Protein AF-A0A4Q9HVA4-F1 (afdb_monomer)

pLDDT: mean 89.6, std 9.14, range [46.16, 97.44]

Secondary structure (DSSP, 8-state):
---PPBEEEEE--STTS-EEEEETTS-EEEEEES-HHHHHHHHHHHHTT---EEEEEEEETTEEEEEEEESGGG-EEEEEEEEEEEEE-

Radius of gyration: 11.97 Å; Cα contacts (8 Å, |Δi|>4): 201; chains: 1; bounding box: 26×25×29 Å

Solvent-accessible surface area (backbone atoms only — not comparable to full-atom values): 4950 Å² total; per-residue (Å²): 129,92,78,50,66,33,48,70,47,60,48,82,47,64,85,80,37,63,23,42,38,31,30,70,87,62,35,35,42,35,32,25,46,77,48,61,67,53,57,50,49,55,39,46,40,45,75,71,70,46,56,40,20,60,79,50,71,50,79,56,98,75,30,34,42,36,37,36,30,23,65,81,94,51,75,43,69,48,72,41,48,22,65,44,80,48,78,44,117

Mean predicted aligned error: 4.15 Å

Nearest PDB structures (foldseek):
  4qda-assembly4_E  TM=2.134E-01  e=1.115E+00  Pseudomonas aeruginosa PAO1
  8oii-assembly1_B  TM=3.029E-01  e=3.074E+00  Mycetohabitans rhizoxinica
  3nwz-assembly2_C  TM=1.890E-01  e=8.475E+00  Halalkalibacterium halodurans

Sequence (89 aa):
SRQGTPLADVRPGPLGTLDVYVFTDGTTLCLTPGHRETAESVAAALRAGHHPVLLGGSGISGAYALTFAWGEGRQESVYILADRVIASL

Structure (mmCIF, N/CA/C/O backbone):
data_AF-A0A4Q9HVA4-F1
#
_entry.id   AF-A0A4Q9HVA4-F1
#
loop_
_atom_site.group_PDB
_atom_site.id
_atom_site.type_symbol
_atom_site.label_atom_id
_atom_site.label_alt_id
_atom_site.label_comp_id
_atom_site.label_asym_id
_atom_site.label_entity_id
_atom_site.label_seq_id
_atom_site.pdbx_PDB_ins_code
_atom_site.Cartn_x
_atom_site.Cartn_y
_atom_site.Cartn_z
_atom_site.occupancy
_atom_site.B_iso_or_equiv
_atom_site.auth_seq_id
_atom_site.auth_comp_id
_atom_site.auth_asym_id
_atom_site.auth_atom_id
_atom_site.pdbx_PDB_model_num
ATOM 1 N N . SER A 1 1 ? -11.604 13.807 12.161 1.00 46.16 1 SER A N 1
ATOM 2 C CA . SER A 1 1 ? -10.322 13.085 12.045 1.00 46.16 1 SER A CA 1
ATOM 3 C C . SER A 1 1 ? -10.226 12.552 10.627 1.00 46.16 1 SER A C 1
ATOM 5 O O . SER A 1 1 ? -11.236 12.085 10.118 1.00 46.16 1 SER A O 1
ATOM 7 N N . ARG A 1 2 ? -9.093 12.682 9.924 1.00 51.81 2 ARG A N 1
ATOM 8 C CA . ARG A 1 2 ? -8.984 12.109 8.568 1.00 51.81 2 ARG A CA 1
ATOM 9 C C . ARG A 1 2 ? -8.848 10.586 8.681 1.00 51.81 2 ARG A C 1
ATOM 11 O O . ARG A 1 2 ? -7.744 10.050 8.723 1.00 51.81 2 ARG A O 1
ATOM 18 N N . GLN A 1 3 ? -9.984 9.904 8.804 1.00 72.12 3 GLN A N 1
ATOM 19 C CA . GLN A 1 3 ? -10.082 8.459 8.641 1.00 72.12 3 GLN A CA 1
ATOM 20 C C . GLN A 1 3 ? -9.803 8.154 7.163 1.00 72.12 3 GLN A C 1
ATOM 22 O O . GLN A 1 3 ? -10.677 8.310 6.323 1.00 72.12 3 GLN A O 1
ATOM 27 N N . GLY A 1 4 ? -8.549 7.850 6.820 1.00 86.44 4 GLY A N 1
ATOM 28 C CA . GLY A 1 4 ? -8.225 7.276 5.508 1.00 86.44 4 GLY A CA 1
ATOM 29 C C . GLY A 1 4 ? -8.929 5.929 5.315 1.00 86.44 4 GLY A C 1
ATOM 30 O O . GLY A 1 4 ? -9.171 5.237 6.306 1.00 86.44 4 GLY A O 1
ATOM 31 N N . THR A 1 5 ? -9.248 5.570 4.070 1.00 94.62 5 THR A N 1
ATOM 32 C CA . THR A 1 5 ? -9.845 4.270 3.744 1.00 94.62 5 THR A CA 1
ATOM 33 C C . THR A 1 5 ? -8.861 3.140 4.087 1.00 94.62 5 THR A C 1
ATOM 35 O O . THR A 1 5 ? -7.694 3.220 3.687 1.00 94.62 5 THR A O 1
ATOM 38 N N . PRO A 1 6 ? -9.283 2.107 4.839 1.00 96.38 6 PRO A N 1
ATOM 39 C CA . PRO A 1 6 ? -8.464 0.925 5.090 1.00 96.38 6 PRO A CA 1
ATOM 40 C C . PRO A 1 6 ? -8.161 0.121 3.829 1.00 96.38 6 PRO A C 1
ATOM 42 O O . PRO A 1 6 ? -8.953 0.084 2.887 1.00 96.38 6 PRO A O 1
ATOM 45 N N . LEU A 1 7 ? -7.035 -0.582 3.844 1.00 97.06 7 LEU A N 1
ATOM 46 C CA . LEU A 1 7 ? -6.768 -1.657 2.902 1.00 97.06 7 LEU A CA 1
ATOM 47 C C . LEU A 1 7 ? -7.633 -2.876 3.236 1.00 97.06 7 LEU A C 1
ATOM 49 O O . LEU A 1 7 ? -7.784 -3.254 4.397 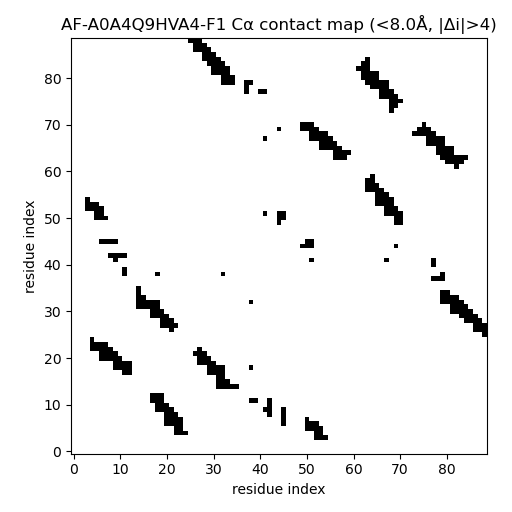1.00 97.06 7 LEU A O 1
ATOM 53 N N . ALA A 1 8 ? -8.176 -3.483 2.190 1.00 97.44 8 ALA A N 1
ATOM 54 C CA . ALA A 1 8 ? -8.831 -4.781 2.214 1.00 97.44 8 ALA A CA 1
ATOM 55 C C . ALA A 1 8 ? -7.864 -5.904 1.810 1.00 97.44 8 ALA A C 1
ATOM 57 O O . ALA A 1 8 ? -7.959 -7.006 2.341 1.00 97.44 8 ALA A O 1
ATOM 58 N N . ASP A 1 9 ? -6.944 -5.630 0.879 1.00 96.94 9 ASP A N 1
ATOM 59 C CA . ASP A 1 9 ? -5.995 -6.621 0.365 1.00 96.94 9 ASP A CA 1
ATOM 60 C C . ASP A 1 9 ? -4.713 -5.960 -0.165 1.00 96.94 9 ASP A C 1
ATOM 62 O O . ASP A 1 9 ? -4.731 -4.822 -0.644 1.00 96.94 9 ASP A O 1
ATOM 66 N N . VAL A 1 10 ? -3.599 -6.692 -0.106 1.00 95.94 10 VAL A N 1
ATOM 67 C CA . VAL A 1 10 ? -2.328 -6.335 -0.750 1.00 95.94 10 VAL A CA 1
ATOM 68 C C . VAL A 1 10 ? -1.752 -7.573 -1.409 1.00 95.94 10 VAL A C 1
ATOM 70 O O . VAL A 1 10 ? -1.523 -8.595 -0.762 1.00 95.94 10 VAL A O 1
ATOM 73 N N . ARG A 1 11 ? -1.452 -7.441 -2.700 1.00 94.88 11 ARG A N 1
ATOM 74 C CA . ARG A 1 11 ? -0.894 -8.493 -3.547 1.00 94.88 11 ARG A CA 1
ATOM 75 C C . ARG A 1 11 ? 0.472 -8.041 -4.061 1.00 94.88 11 ARG A C 1
ATOM 77 O O . ARG A 1 11 ? 0.517 -7.352 -5.082 1.00 94.88 11 ARG A O 1
ATOM 84 N N . PRO A 1 12 ? 1.565 -8.382 -3.353 1.00 92.25 12 PRO A N 1
ATOM 85 C CA . PRO A 1 12 ? 2.911 -8.070 -3.808 1.00 92.25 12 PRO A CA 1
ATOM 86 C C . PRO A 1 12 ? 3.251 -8.854 -5.077 1.00 92.25 12 PRO A C 1
ATOM 88 O O . PRO A 1 12 ? 2.998 -10.061 -5.157 1.00 92.25 12 PRO A O 1
ATOM 91 N N . GLY A 1 13 ? 3.837 -8.176 -6.055 1.00 89.44 13 GLY A N 1
ATOM 92 C CA . GLY A 1 13 ? 4.463 -8.788 -7.215 1.00 89.44 13 GLY A CA 1
ATOM 93 C C . GLY A 1 13 ? 5.951 -9.073 -6.972 1.00 89.44 13 GLY A C 1
ATOM 94 O O . GLY A 1 13 ? 6.525 -8.697 -5.945 1.00 89.44 13 GLY A O 1
ATOM 95 N N . PRO A 1 14 ? 6.633 -9.742 -7.919 1.00 85.12 14 PRO A N 1
ATOM 96 C CA . PRO A 1 14 ? 8.093 -9.770 -7.944 1.00 85.12 14 PRO A CA 1
ATOM 97 C C . PRO A 1 14 ? 8.700 -8.354 -7.926 1.00 85.12 14 PRO A C 1
ATOM 99 O O . PRO A 1 14 ? 8.104 -7.406 -8.440 1.00 85.12 14 PRO A O 1
ATOM 102 N N . LEU A 1 15 ? 9.914 -8.201 -7.386 1.00 79.25 15 LEU A N 1
ATOM 103 C CA . LEU A 1 15 ? 10.604 -6.904 -7.360 1.00 79.25 15 LEU A CA 1
ATOM 104 C C . LEU A 1 15 ? 10.721 -6.309 -8.777 1.00 79.25 15 LEU A C 1
ATOM 106 O O . LEU A 1 15 ? 11.086 -7.012 -9.718 1.00 79.25 15 LEU A O 1
ATOM 110 N N . GLY A 1 16 ? 10.417 -5.016 -8.916 1.00 79.56 16 GLY A N 1
ATOM 111 C CA . GLY A 1 16 ? 10.401 -4.319 -10.209 1.00 79.56 16 GLY A CA 1
ATOM 112 C C . GLY A 1 16 ? 9.129 -4.541 -11.036 1.00 79.56 16 GLY A C 1
ATOM 113 O O . GLY A 1 16 ? 9.029 -4.027 -12.149 1.00 79.56 16 GLY A O 1
ATOM 114 N N . THR A 1 17 ? 8.151 -5.282 -10.509 1.00 88.62 17 THR A N 1
ATOM 115 C CA . THR A 1 17 ? 6.823 -5.444 -11.117 1.00 88.62 17 THR A CA 1
ATOM 116 C C . THR A 1 17 ? 5.764 -4.649 -10.348 1.00 88.62 17 THR A C 1
ATOM 118 O O . THR A 1 17 ? 6.096 -3.755 -9.571 1.00 88.62 17 THR A O 1
ATOM 121 N N . LEU A 1 18 ? 4.487 -4.889 -10.640 1.00 92.25 18 LEU A N 1
ATOM 122 C CA . LEU A 1 18 ? 3.371 -4.149 -10.067 1.00 92.25 18 LEU A CA 1
ATOM 123 C C . LEU A 1 18 ? 2.795 -4.902 -8.866 1.00 92.25 18 LEU A C 1
ATOM 125 O O . LEU A 1 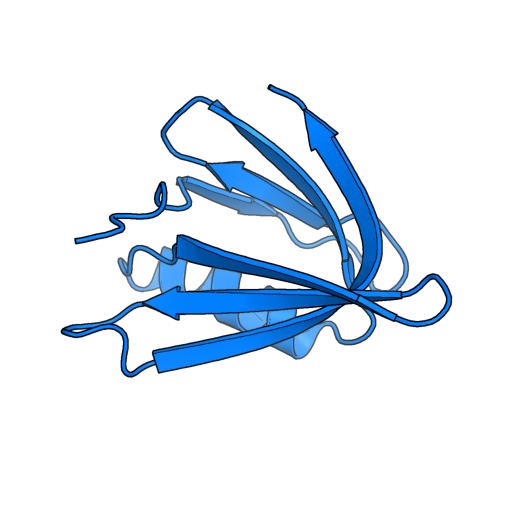18 ? 2.307 -6.022 -9.013 1.00 92.25 18 LEU A O 1
ATOM 129 N N . ASP A 1 19 ? 2.783 -4.245 -7.718 1.00 95.00 19 ASP A N 1
ATOM 130 C CA . ASP A 1 19 ? 1.972 -4.622 -6.571 1.00 95.00 19 ASP A CA 1
ATOM 131 C C . ASP A 1 19 ? 0.569 -4.035 -6.715 1.00 95.00 19 ASP A C 1
ATOM 133 O O . ASP A 1 19 ? 0.389 -2.971 -7.315 1.00 95.00 19 ASP A O 1
ATOM 137 N N . VAL A 1 20 ? -0.423 -4.693 -6.113 1.00 95.75 20 VAL A N 1
ATOM 138 C CA . VAL A 1 20 ? -1.814 -4.225 -6.116 1.00 95.75 20 VAL A CA 1
ATOM 139 C C . VAL A 1 20 ? -2.348 -4.099 -4.694 1.00 95.75 20 VAL A C 1
ATOM 141 O O . VAL A 1 20 ? -2.398 -5.080 -3.956 1.00 95.75 20 VAL A O 1
ATOM 144 N N . TYR A 1 21 ? -2.799 -2.900 -4.343 1.00 96.56 21 TYR A N 1
ATOM 145 C CA . TYR A 1 21 ? -3.351 -2.525 -3.045 1.00 96.56 21 TYR A CA 1
ATOM 146 C C . TYR A 1 21 ? -4.829 -2.209 -3.236 1.00 96.56 21 TYR A C 1
ATOM 148 O O . TYR A 1 21 ? -5.179 -1.280 -3.961 1.00 96.56 21 TYR A O 1
ATOM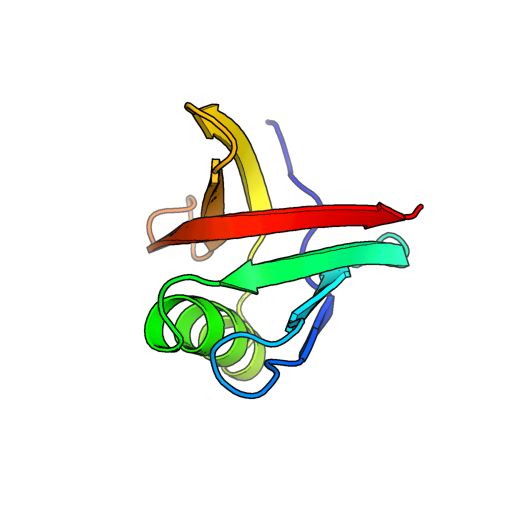 156 N N . VAL A 1 22 ? -5.697 -2.991 -2.606 1.00 97.06 22 VAL A N 1
ATOM 157 C CA . VAL A 1 22 ? -7.150 -2.835 -2.707 1.00 97.06 22 VAL A CA 1
ATOM 158 C C . VAL A 1 22 ? -7.653 -2.213 -1.417 1.00 97.06 22 VAL A C 1
ATOM 160 O O . VAL A 1 22 ? -7.373 -2.719 -0.331 1.00 97.06 22 VAL A O 1
ATOM 163 N N . PHE A 1 23 ? -8.396 -1.122 -1.532 1.00 96.75 23 PHE A N 1
ATOM 164 C CA . PHE A 1 23 ? -9.027 -0.437 -0.414 1.00 96.75 23 PHE A CA 1
ATOM 165 C C . PHE A 1 23 ? -10.440 -0.969 -0.173 1.00 96.75 23 PHE A C 1
ATOM 167 O O . PHE A 1 23 ? -11.089 -1.504 -1.071 1.00 96.75 23 PHE A O 1
ATOM 174 N N . THR A 1 24 ? -10.949 -0.806 1.048 1.00 97.00 24 THR A N 1
ATOM 175 C CA . THR A 1 24 ? -12.289 -1.284 1.426 1.00 97.00 24 THR A CA 1
ATOM 176 C C . THR A 1 24 ? -13.430 -0.563 0.705 1.00 97.00 24 THR A C 1
ATOM 178 O O . THR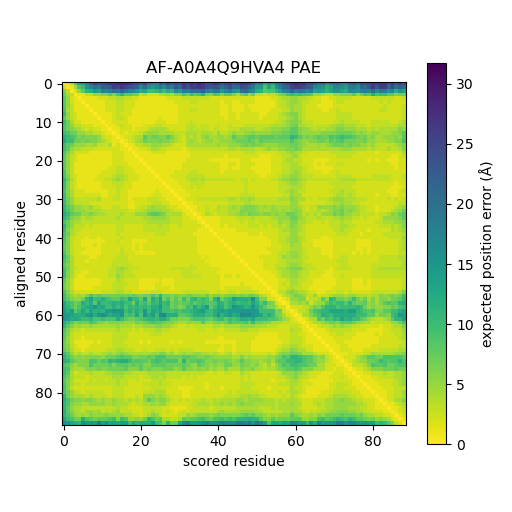 A 1 24 ? -14.552 -1.054 0.728 1.00 97.00 24 THR A O 1
ATOM 181 N N . ASP A 1 25 ? -13.171 0.591 0.083 1.00 95.12 25 ASP A N 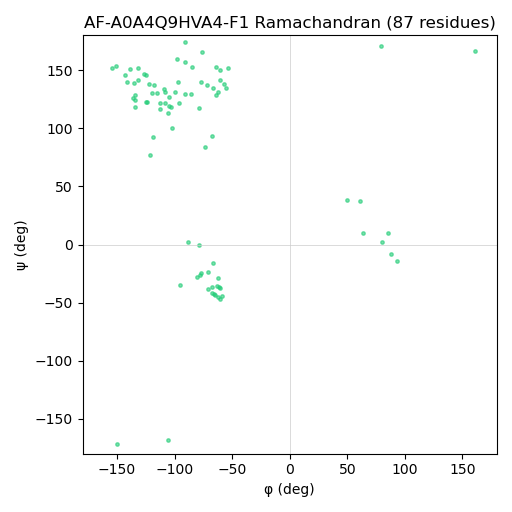1
ATOM 182 C CA . ASP A 1 25 ? -14.142 1.308 -0.757 1.00 95.12 25 ASP A CA 1
ATOM 183 C C . ASP A 1 25 ? -14.120 0.866 -2.233 1.00 95.12 25 ASP A C 1
ATOM 185 O O . ASP A 1 25 ? -14.873 1.403 -3.040 1.00 95.12 25 ASP A O 1
ATOM 189 N N . GLY A 1 26 ? -13.291 -0.124 -2.579 1.00 94.44 26 GLY A N 1
ATOM 190 C CA . GLY A 1 26 ? -13.131 -0.634 -3.941 1.00 94.44 26 GLY A CA 1
ATOM 191 C C . GLY A 1 26 ? -11.993 0.019 -4.726 1.00 94.44 26 GLY A C 1
ATOM 192 O O . GLY A 1 26 ? -11.553 -0.557 -5.723 1.00 94.44 26 GLY A O 1
ATOM 193 N N . THR A 1 27 ? -11.447 1.147 -4.249 1.00 94.81 27 THR A N 1
ATOM 194 C CA . THR A 1 27 ? -10.301 1.807 -4.888 1.00 94.81 27 THR A CA 1
ATOM 195 C C . THR A 1 27 ? -9.133 0.833 -4.991 1.00 94.81 27 THR A C 1
ATOM 197 O O . THR A 1 27 ? -8.826 0.102 -4.046 1.00 94.81 27 THR A O 1
ATOM 200 N N . THR A 1 28 ? -8.439 0.840 -6.126 1.00 95.81 28 THR A N 1
ATOM 201 C CA . THR A 1 28 ? -7.224 0.046 -6.320 1.00 95.81 28 THR A CA 1
ATOM 202 C C . THR A 1 28 ? -6.041 0.953 -6.626 1.00 95.81 28 THR A C 1
ATOM 204 O O . THR A 1 28 ? -6.099 1.809 -7.509 1.00 95.81 28 THR A O 1
ATOM 207 N N . LEU A 1 29 ? -4.944 0.741 -5.903 1.00 94.44 29 LEU A N 1
ATOM 208 C CA . LEU A 1 29 ? -3.663 1.388 -6.129 1.00 94.44 29 LEU A CA 1
ATOM 209 C C . LEU A 1 29 ? -2.653 0.347 -6.595 1.00 94.44 29 LEU A C 1
ATOM 211 O O . LEU A 1 29 ? -2.372 -0.624 -5.896 1.00 94.44 29 LEU A O 1
ATOM 215 N N . CYS A 1 30 ? -2.084 0.572 -7.767 1.00 94.62 30 CYS A N 1
ATOM 216 C CA . CYS A 1 30 ? -1.044 -0.268 -8.318 1.00 94.62 30 CYS A CA 1
ATOM 217 C C . CYS A 1 30 ? 0.293 0.469 -8.282 1.00 94.62 30 CYS A C 1
ATOM 219 O O . CYS A 1 30 ? 0.375 1.623 -8.713 1.00 94.62 30 CYS A O 1
ATOM 221 N N . LEU A 1 31 ? 1.336 -0.184 -7.776 1.00 92.44 31 LEU A N 1
ATOM 222 C CA . LEU A 1 31 ? 2.628 0.458 -7.548 1.00 92.44 31 LEU A CA 1
ATOM 223 C C . LEU A 1 31 ? 3.809 -0.456 -7.841 1.00 92.44 31 LEU A C 1
ATOM 225 O O . LEU A 1 31 ? 3.735 -1.655 -7.619 1.00 92.44 31 LEU A O 1
ATOM 229 N N . THR A 1 32 ? 4.903 0.116 -8.337 1.00 93.56 32 THR A N 1
ATOM 230 C CA . THR A 1 32 ? 6.185 -0.592 -8.462 1.00 93.56 32 THR A CA 1
ATOM 231 C C . THR A 1 32 ? 7.091 -0.138 -7.324 1.00 93.56 32 THR A C 1
ATOM 233 O O . THR A 1 32 ? 7.625 0.973 -7.407 1.00 93.56 32 THR A O 1
ATOM 236 N N . PRO A 1 33 ? 7.223 -0.924 -6.238 1.00 90.19 33 PRO A N 1
ATOM 237 C CA . PRO A 1 33 ? 7.973 -0.504 -5.064 1.00 90.19 33 PRO A CA 1
ATOM 238 C C . PRO A 1 33 ? 9.481 -0.617 -5.309 1.00 90.19 33 PRO A C 1
ATOM 240 O O . PRO A 1 33 ? 9.967 -1.602 -5.864 1.00 90.19 33 PRO A O 1
ATOM 243 N N . GLY A 1 34 ? 10.237 0.366 -4.819 1.00 88.06 34 GLY A N 1
ATOM 244 C CA . GLY A 1 34 ? 11.701 0.338 -4.852 1.00 88.06 34 GLY A CA 1
ATOM 245 C C . GLY A 1 34 ? 12.306 -0.692 -3.890 1.00 88.06 34 GLY A C 1
ATOM 246 O O . GLY A 1 34 ? 13.417 -1.165 -4.111 1.00 88.06 34 GLY A O 1
ATOM 247 N N . HIS A 1 35 ? 11.568 -1.076 -2.841 1.00 88.69 35 HIS A N 1
ATOM 248 C CA . HIS A 1 35 ? 11.976 -2.096 -1.874 1.00 88.69 35 HIS A CA 1
ATOM 249 C C . HIS A 1 35 ? 10.831 -3.068 -1.600 1.00 88.69 35 HIS A C 1
ATOM 251 O O . HIS A 1 35 ? 9.731 -2.662 -1.237 1.00 88.69 35 HIS A O 1
ATOM 257 N N . ARG A 1 36 ? 11.109 -4.367 -1.718 1.00 87.12 36 ARG A N 1
ATOM 258 C CA . ARG A 1 36 ? 10.111 -5.422 -1.491 1.00 87.12 36 ARG A CA 1
ATOM 259 C C . ARG A 1 36 ? 9.670 -5.521 -0.027 1.00 87.12 36 ARG A C 1
ATOM 261 O O . ARG A 1 36 ? 8.499 -5.748 0.243 1.00 87.12 36 ARG A O 1
ATOM 268 N N . GLU A 1 37 ? 10.591 -5.304 0.907 1.00 90.88 37 GLU A N 1
ATOM 269 C CA . GLU A 1 37 ? 10.344 -5.441 2.349 1.00 90.88 37 GLU A CA 1
ATOM 270 C C . GLU A 1 37 ? 9.251 -4.490 2.861 1.00 90.88 37 GLU A C 1
ATOM 272 O O . GLU A 1 37 ? 8.428 -4.869 3.694 1.00 90.88 37 GLU A O 1
ATOM 277 N N . THR A 1 38 ? 9.185 -3.262 2.337 1.00 90.94 38 THR A N 1
ATOM 278 C CA . THR A 1 38 ? 8.176 -2.284 2.771 1.00 90.94 38 THR A CA 1
ATOM 279 C C . THR A 1 38 ? 6.778 -2.666 2.289 1.00 90.94 38 THR A C 1
ATOM 281 O O . THR A 1 38 ? 5.817 -2.552 3.049 1.00 90.94 38 THR A O 1
ATOM 284 N N . ALA A 1 39 ? 6.656 -3.198 1.072 1.00 91.00 39 ALA A N 1
ATOM 285 C CA . ALA A 1 39 ? 5.404 -3.765 0.581 1.00 91.00 39 ALA A CA 1
ATOM 286 C C . ALA A 1 39 ? 4.991 -5.024 1.365 1.00 91.00 39 ALA A C 1
ATOM 288 O O . ALA A 1 39 ? 3.833 -5.164 1.770 1.00 91.00 39 ALA A O 1
ATOM 289 N N . GLU A 1 40 ? 5.950 -5.908 1.656 1.00 93.38 40 GLU A N 1
ATOM 290 C CA . GLU A 1 40 ? 5.733 -7.104 2.474 1.00 93.38 40 GLU A CA 1
ATOM 291 C C . GLU A 1 40 ? 5.275 -6.762 3.895 1.00 93.38 40 GLU A C 1
ATOM 293 O O . GLU A 1 40 ? 4.415 -7.465 4.427 1.00 93.38 40 GLU A O 1
ATOM 298 N N . SER A 1 41 ? 5.783 -5.675 4.484 1.00 94.81 41 SER A N 1
ATOM 299 C CA . SER A 1 41 ? 5.377 -5.190 5.806 1.00 94.81 41 SER A CA 1
ATOM 300 C C . SER A 1 41 ? 3.897 -4.797 5.846 1.00 94.81 41 SER A C 1
ATOM 302 O O . SER A 1 41 ? 3.171 -5.233 6.739 1.00 94.81 41 SER A O 1
ATOM 304 N N . VAL A 1 42 ? 3.402 -4.070 4.836 1.00 95.88 42 VAL A N 1
ATOM 305 C CA . VAL A 1 42 ? 1.972 -3.718 4.756 1.00 95.88 42 VAL A CA 1
ATOM 306 C C . VAL A 1 42 ? 1.109 -4.971 4.583 1.00 95.88 42 VAL A C 1
ATOM 308 O O . VAL A 1 42 ? 0.094 -5.133 5.264 1.00 95.88 42 VAL A O 1
ATOM 311 N N . ALA A 1 43 ? 1.530 -5.898 3.717 1.00 95.44 43 ALA A N 1
ATOM 312 C CA . ALA A 1 43 ? 0.830 -7.165 3.534 1.00 95.44 43 ALA A CA 1
ATOM 313 C C . ALA A 1 43 ? 0.844 -8.024 4.816 1.00 95.44 43 ALA A C 1
ATOM 315 O O . ALA A 1 43 ? -0.131 -8.711 5.122 1.00 95.44 43 ALA A O 1
ATOM 316 N N . ALA A 1 44 ? 1.934 -7.989 5.585 1.00 96.12 44 ALA A N 1
ATOM 317 C CA . ALA A 1 44 ? 2.043 -8.674 6.868 1.00 96.12 44 ALA A CA 1
ATOM 318 C C . ALA A 1 44 ? 1.116 -8.060 7.922 1.00 96.12 44 ALA A C 1
ATOM 320 O O . ALA A 1 44 ? 0.441 -8.810 8.623 1.00 96.12 44 ALA A O 1
ATOM 321 N N . ALA A 1 45 ? 1.020 -6.730 7.985 1.00 96.56 45 ALA A N 1
ATOM 322 C CA . ALA A 1 45 ? 0.100 -6.040 8.884 1.00 96.56 45 ALA A CA 1
ATOM 323 C C . ALA A 1 45 ? -1.359 -6.454 8.621 1.00 96.56 45 ALA A C 1
ATOM 325 O O . ALA A 1 45 ? -2.080 -6.784 9.561 1.00 96.56 45 ALA A O 1
ATOM 326 N N . LEU A 1 46 ? -1.772 -6.535 7.350 1.00 96.06 46 LEU A N 1
ATOM 327 C CA . LEU A 1 46 ? -3.096 -7.052 6.979 1.00 96.06 46 LEU A CA 1
ATOM 328 C C . LEU A 1 46 ? -3.310 -8.498 7.430 1.00 96.06 46 LEU A C 1
ATOM 330 O O . LEU A 1 46 ? -4.330 -8.810 8.040 1.00 96.06 46 LEU A O 1
ATOM 334 N N . ARG A 1 47 ? -2.337 -9.386 7.180 1.00 95.50 47 ARG A N 1
ATOM 335 C CA . ARG A 1 47 ? -2.415 -10.787 7.632 1.00 95.50 47 ARG A CA 1
ATOM 336 C C . ARG A 1 47 ? -2.477 -10.916 9.156 1.00 95.50 47 ARG A C 1
ATOM 338 O O . ARG A 1 47 ? -3.064 -11.873 9.648 1.00 95.50 47 ARG A O 1
ATOM 345 N N . ALA A 1 48 ? -1.902 -9.964 9.888 1.00 95.94 48 ALA A N 1
ATOM 346 C CA . ALA A 1 48 ? -1.980 -9.882 11.345 1.00 95.94 48 ALA A CA 1
ATOM 347 C C . ALA A 1 48 ? -3.311 -9.293 11.862 1.00 95.94 48 ALA A C 1
ATOM 349 O O . ALA A 1 48 ? -3.504 -9.194 13.071 1.00 95.94 48 ALA A O 1
ATOM 350 N N . GLY A 1 49 ? -4.237 -8.916 10.973 1.00 95.44 49 GLY A N 1
ATOM 351 C CA . GLY A 1 49 ? -5.537 -8.347 11.333 1.00 95.44 49 GLY A CA 1
ATOM 352 C C . GLY A 1 49 ? -5.517 -6.836 11.566 1.00 95.44 49 GLY A C 1
ATOM 353 O O . GLY A 1 49 ? -6.510 -6.281 12.034 1.00 95.44 49 GLY A O 1
ATOM 354 N N . HIS A 1 50 ? -4.418 -6.149 11.245 1.00 96.31 50 HIS A N 1
ATOM 355 C CA . HIS A 1 50 ? -4.402 -4.691 11.245 1.00 96.31 50 HIS A CA 1
ATOM 356 C C . HIS A 1 50 ? -5.110 -4.123 10.012 1.00 96.31 50 HIS A C 1
ATOM 358 O O . HIS A 1 50 ? -5.334 -4.803 9.012 1.00 96.31 50 HIS A O 1
ATOM 364 N N . HIS A 1 51 ? -5.411 -2.825 10.074 1.00 95.25 51 HIS A N 1
ATOM 365 C CA . HIS A 1 51 ? -6.104 -2.089 9.019 1.00 95.25 51 HIS A CA 1
ATOM 366 C C . HIS A 1 51 ? -5.245 -0.916 8.528 1.00 95.25 51 HIS A C 1
ATOM 368 O O . HIS A 1 51 ? -5.487 0.227 8.930 1.00 95.25 51 HIS A O 1
ATOM 374 N N . PRO A 1 52 ? -4.208 -1.168 7.707 1.00 96.62 52 PRO A N 1
ATOM 375 C CA . PRO A 1 52 ? -3.392 -0.098 7.160 1.00 96.62 52 PRO A CA 1
ATOM 376 C C . PRO A 1 52 ? -4.214 0.861 6.314 1.00 96.62 52 PRO A C 1
ATOM 378 O O . PRO A 1 52 ? -5.096 0.453 5.565 1.00 96.62 52 PRO A O 1
ATOM 381 N N . VAL A 1 53 ? -3.894 2.143 6.418 1.00 95.69 53 VAL A N 1
ATOM 382 C CA . VAL A 1 53 ? -4.514 3.224 5.648 1.00 95.69 53 VAL A CA 1
ATOM 383 C C . VAL A 1 53 ? -3.432 4.040 4.960 1.00 95.69 53 VAL A C 1
ATOM 385 O O . VAL A 1 53 ? -2.354 4.246 5.522 1.00 95.69 53 VAL A O 1
ATOM 388 N N . LEU A 1 54 ? -3.732 4.563 3.774 1.00 94.75 54 LEU A N 1
ATOM 389 C CA . LEU A 1 54 ? -2.870 5.539 3.115 1.00 94.75 54 LEU A CA 1
ATOM 390 C C . LEU A 1 54 ? -3.102 6.922 3.742 1.00 94.75 54 LEU A C 1
ATOM 392 O O . LEU A 1 54 ? -4.208 7.461 3.691 1.00 94.75 54 LEU A O 1
ATOM 396 N N . LEU A 1 55 ? -2.067 7.502 4.356 1.00 91.94 55 LEU A N 1
ATOM 397 C CA . LEU A 1 55 ? -2.139 8.842 4.961 1.00 91.94 55 LEU A CA 1
ATOM 398 C C . LEU A 1 55 ? -1.995 9.961 3.933 1.00 91.94 55 LEU A C 1
ATOM 400 O O . LEU A 1 55 ? -2.502 11.066 4.129 1.00 91.94 55 LEU A O 1
ATOM 404 N N . GLY A 1 56 ? -1.296 9.663 2.848 1.00 84.75 56 GLY A N 1
ATOM 405 C CA . GLY A 1 56 ? -0.988 10.593 1.785 1.00 84.75 56 GLY A CA 1
ATOM 406 C C . GLY A 1 56 ? 0.184 10.083 0.964 1.00 84.75 56 GLY A C 1
ATOM 407 O O . GLY A 1 56 ? 0.894 9.155 1.362 1.00 84.75 56 GLY A O 1
ATOM 408 N N . GLY A 1 57 ? 0.364 10.709 -0.189 1.00 82.88 57 GLY A N 1
ATOM 409 C CA . GLY A 1 57 ? 1.528 10.517 -1.030 1.00 82.88 57 GLY A CA 1
ATOM 410 C C . GLY A 1 57 ? 2.106 11.857 -1.456 1.00 82.88 57 GLY A C 1
ATOM 411 O O . GLY A 1 57 ? 1.373 12.842 -1.565 1.00 82.88 57 GLY A O 1
ATOM 412 N N . SER A 1 58 ? 3.407 11.893 -1.709 1.00 78.94 58 SER A N 1
ATOM 413 C CA . SER A 1 58 ? 4.075 13.012 -2.372 1.00 78.94 58 SER A CA 1
ATOM 414 C C . SER A 1 58 ? 4.849 12.514 -3.590 1.00 78.94 58 SER A C 1
ATOM 416 O O . SER A 1 58 ? 5.347 11.391 -3.605 1.00 78.94 58 SER A O 1
ATOM 418 N N . GLY A 1 59 ? 4.915 13.339 -4.636 1.00 78.50 59 GLY A N 1
ATOM 419 C CA . GLY A 1 59 ? 5.752 13.088 -5.809 1.00 78.50 59 GLY A CA 1
ATOM 420 C C . GLY A 1 59 ? 7.042 13.900 -5.724 1.00 78.50 59 GLY A C 1
ATOM 421 O O . GLY A 1 59 ? 6.986 15.102 -5.468 1.00 78.50 59 GLY A O 1
ATO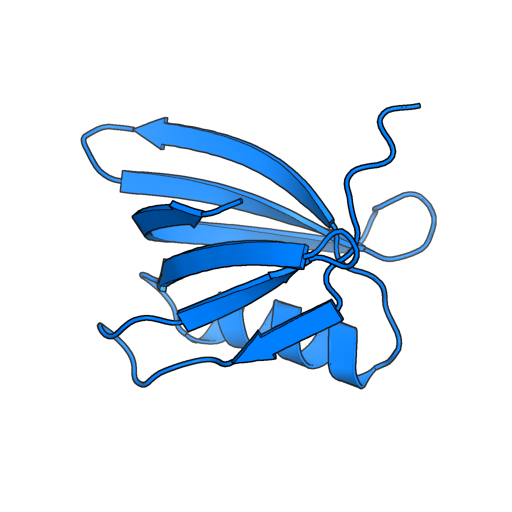M 422 N N . ILE A 1 60 ? 8.194 13.268 -5.947 1.00 71.44 60 ILE A N 1
ATOM 423 C CA . ILE A 1 60 ? 9.509 13.919 -6.013 1.00 71.44 60 ILE A CA 1
ATOM 424 C C . ILE A 1 60 ? 10.245 13.373 -7.234 1.00 71.44 60 ILE A C 1
ATOM 426 O O . ILE A 1 60 ? 10.531 12.182 -7.308 1.00 71.44 60 ILE A O 1
ATOM 430 N N . SER A 1 61 ? 10.568 14.246 -8.192 1.00 70.25 61 SER A N 1
ATOM 431 C CA . SER A 1 61 ? 11.416 13.916 -9.352 1.00 70.25 61 SER A CA 1
ATOM 432 C C . SER A 1 61 ? 11.008 12.639 -10.112 1.00 70.25 61 SER A C 1
ATOM 434 O O . SER A 1 61 ? 11.864 11.882 -10.557 1.00 70.25 61 SER A O 1
ATOM 436 N N . GLY A 1 62 ? 9.702 12.393 -10.258 1.00 71.75 62 GLY A N 1
ATOM 437 C CA . GLY A 1 62 ? 9.160 11.222 -10.962 1.00 71.75 62 GLY A CA 1
ATOM 438 C C . GLY A 1 62 ? 8.967 9.969 -10.101 1.00 71.75 62 GLY A C 1
ATOM 439 O O . GLY A 1 62 ? 8.319 9.037 -10.562 1.00 71.75 62 GLY A O 1
ATOM 440 N N . ALA A 1 63 ? 9.450 9.966 -8.857 1.00 82.88 63 ALA A N 1
ATOM 441 C CA . ALA A 1 63 ? 9.158 8.940 -7.863 1.00 82.88 63 ALA A CA 1
ATOM 442 C C . ALA A 1 63 ? 8.043 9.396 -6.912 1.00 82.88 63 ALA A C 1
ATOM 444 O O . ALA A 1 63 ? 7.778 10.590 -6.748 1.00 82.88 63 ALA A O 1
ATOM 445 N N . TYR A 1 64 ? 7.411 8.435 -6.252 1.00 88.38 64 TYR A N 1
ATOM 446 C CA . TYR A 1 64 ? 6.350 8.650 -5.279 1.00 88.38 64 TYR A CA 1
ATOM 447 C C . TYR A 1 64 ? 6.787 8.138 -3.911 1.00 88.38 64 TYR A C 1
ATOM 449 O O . TYR A 1 64 ? 7.336 7.046 -3.805 1.00 88.38 64 TYR A O 1
ATOM 457 N N . ALA A 1 65 ? 6.502 8.902 -2.862 1.00 90.94 65 ALA A N 1
ATOM 458 C CA . ALA A 1 65 ? 6.585 8.450 -1.482 1.00 90.94 65 ALA A CA 1
ATOM 459 C C . ALA A 1 65 ? 5.164 8.293 -0.935 1.00 90.94 65 ALA A C 1
ATOM 461 O O . ALA A 1 65 ? 4.397 9.254 -0.939 1.00 90.94 65 ALA A O 1
ATOM 462 N N . LEU A 1 66 ? 4.809 7.094 -0.476 1.00 93.75 66 LEU A N 1
ATOM 463 C CA . LEU A 1 66 ? 3.503 6.764 0.096 1.00 93.75 66 LEU A CA 1
ATOM 464 C C . LEU A 1 66 ? 3.667 6.385 1.566 1.00 93.75 66 LEU A C 1
ATOM 466 O O . LEU A 1 66 ? 4.495 5.533 1.888 1.00 93.75 66 LEU A O 1
ATOM 470 N N . THR A 1 67 ? 2.864 6.974 2.451 1.00 94.38 67 THR A N 1
ATOM 471 C CA . THR A 1 67 ? 2.885 6.632 3.881 1.00 94.38 67 THR A CA 1
ATOM 472 C C . THR A 1 67 ? 1.670 5.795 4.238 1.00 94.38 67 THR A C 1
ATOM 474 O O . THR A 1 67 ? 0.540 6.293 4.235 1.00 94.38 67 THR A O 1
ATOM 477 N N . PHE A 1 68 ? 1.914 4.540 4.600 1.00 95.44 68 PHE A N 1
ATOM 478 C CA . PHE A 1 68 ? 0.911 3.676 5.207 1.00 95.44 68 PHE A CA 1
ATOM 479 C C . PHE A 1 68 ? 1.077 3.687 6.717 1.00 95.44 68 PHE A C 1
ATOM 481 O O . PHE A 1 68 ? 2.201 3.659 7.210 1.00 95.44 68 PHE A O 1
ATOM 488 N N . ALA A 1 69 ? -0.033 3.715 7.447 1.00 95.94 69 ALA A N 1
ATOM 489 C CA . ALA A 1 69 ? -0.014 3.598 8.899 1.00 95.94 69 ALA A CA 1
ATOM 490 C C . ALA A 1 69 ? -1.136 2.698 9.411 1.00 95.94 69 ALA A C 1
ATOM 492 O O . ALA A 1 69 ? -2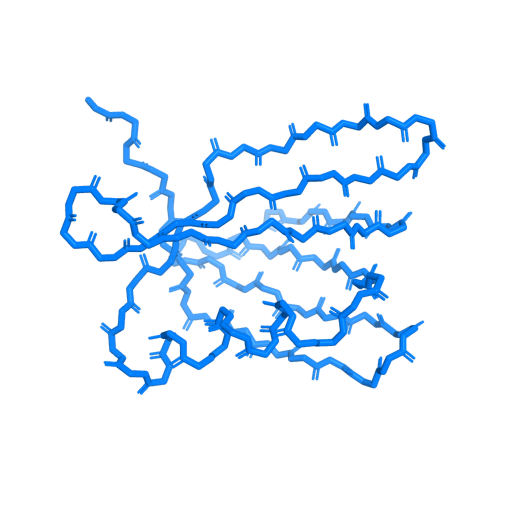.197 2.613 8.793 1.00 95.94 69 ALA A O 1
ATOM 493 N N . TRP A 1 70 ? -0.900 2.046 10.544 1.00 95.31 70 TRP A N 1
ATOM 494 C CA . TRP A 1 70 ? -1.850 1.189 11.251 1.00 95.31 70 TRP A CA 1
ATOM 495 C C . TRP A 1 70 ? -1.567 1.206 12.761 1.00 95.31 70 TRP A C 1
ATOM 497 O O . TRP A 1 70 ? -0.785 2.022 13.252 1.00 95.31 70 TRP A O 1
ATOM 507 N N . GLY A 1 71 ? -2.256 0.340 13.505 1.00 90.44 71 GLY A N 1
ATOM 508 C CA . GLY A 1 71 ? -2.170 0.283 14.961 1.00 90.44 71 GLY A CA 1
ATOM 509 C C . GLY A 1 71 ? -2.993 1.374 15.650 1.00 90.44 71 GLY A C 1
ATOM 510 O O . GLY A 1 71 ? -3.533 2.295 15.020 1.00 90.44 71 GLY A O 1
ATOM 511 N N . GLU A 1 72 ? -3.117 1.258 16.970 1.00 84.69 72 GLU A N 1
ATOM 512 C CA . GLU A 1 72 ? -3.828 2.246 17.778 1.00 84.69 72 GLU A CA 1
ATOM 513 C C . GLU A 1 72 ? -3.132 3.610 17.672 1.00 84.69 72 GLU A C 1
ATOM 515 O O . GLU A 1 72 ? -1.909 3.724 17.743 1.00 84.69 72 GLU A O 1
ATOM 520 N N . GLY A 1 73 ? -3.903 4.664 17.402 1.00 82.06 73 GLY A N 1
ATOM 521 C CA . GLY A 1 73 ? -3.351 6.007 17.217 1.00 82.06 73 GLY A CA 1
ATOM 522 C C . GLY A 1 73 ? -2.404 6.183 16.018 1.00 82.06 73 GLY A C 1
ATOM 523 O O . GLY A 1 73 ? -1.803 7.248 15.916 1.00 82.06 73 GLY A O 1
ATOM 524 N N . ARG A 1 74 ? -2.292 5.202 15.103 1.00 83.12 74 ARG A N 1
ATOM 525 C CA . ARG A 1 7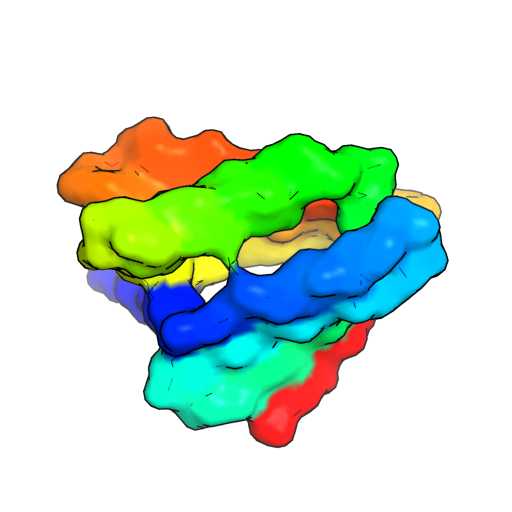4 ? -1.424 5.241 13.903 1.00 83.12 74 ARG A CA 1
ATOM 526 C C . ARG A 1 74 ? 0.075 5.377 14.205 1.00 83.12 74 ARG A C 1
ATOM 528 O O . ARG A 1 74 ? 0.780 6.095 13.500 1.00 83.12 74 ARG A O 1
ATOM 535 N N . GLN A 1 75 ? 0.543 4.719 15.264 1.00 87.00 75 GLN A N 1
ATOM 536 C CA . GLN A 1 75 ? 1.955 4.757 15.669 1.00 87.00 75 GLN A CA 1
ATOM 537 C C . GLN A 1 75 ? 2.854 3.870 14.800 1.00 87.00 75 GLN A C 1
ATOM 539 O O . GLN A 1 75 ? 4.046 4.137 14.667 1.00 87.00 75 GLN A O 1
ATOM 544 N N . GLU A 1 76 ? 2.290 2.838 14.175 1.00 94.00 76 GLU A N 1
ATOM 545 C CA . GLU A 1 76 ? 3.015 1.990 13.236 1.00 94.00 76 GLU A CA 1
ATOM 546 C C . GLU A 1 76 ? 2.862 2.552 11.827 1.00 94.00 76 GLU A C 1
ATOM 548 O O . GLU A 1 76 ? 1.748 2.844 11.383 1.00 94.00 76 GLU A O 1
ATOM 553 N N . SER A 1 77 ? 3.977 2.728 11.119 1.00 94.12 77 SER A N 1
ATOM 554 C CA . SER A 1 77 ? 3.956 3.241 9.754 1.00 94.12 77 SER A CA 1
ATOM 555 C C . SER A 1 77 ? 5.113 2.730 8.911 1.00 94.12 77 SER A C 1
ATOM 557 O O . SER A 1 77 ? 6.188 2.412 9.417 1.00 94.12 77 SER A O 1
ATOM 559 N N . VAL A 1 78 ? 4.878 2.683 7.603 1.00 94.88 78 VAL A N 1
ATOM 560 C CA . VAL A 1 78 ? 5.870 2.352 6.582 1.00 94.88 78 VAL A CA 1
ATOM 561 C C . VAL A 1 78 ? 5.802 3.382 5.463 1.00 94.88 78 VAL A C 1
ATOM 563 O O . VAL A 1 78 ? 4.725 3.821 5.051 1.00 94.88 78 VAL A O 1
ATOM 566 N N . TYR A 1 79 ? 6.979 3.737 4.956 1.00 92.81 79 TYR A N 1
ATOM 567 C CA . TYR A 1 79 ? 7.156 4.611 3.806 1.00 92.81 79 TYR A CA 1
ATOM 568 C C . TYR A 1 79 ? 7.551 3.766 2.599 1.00 92.81 79 TYR A C 1
ATOM 570 O O . TYR A 1 79 ? 8.585 3.096 2.611 1.00 92.81 79 TYR A O 1
ATOM 578 N N . ILE A 1 80 ? 6.730 3.794 1.554 1.00 92.38 80 ILE A N 1
ATOM 579 C CA . ILE A 1 80 ? 7.011 3.109 0.295 1.00 92.38 80 ILE A CA 1
ATOM 580 C C . ILE A 1 80 ? 7.471 4.147 -0.718 1.00 92.38 80 ILE A C 1
ATOM 582 O O . ILE A 1 80 ? 6.720 5.060 -1.059 1.00 92.38 80 ILE A O 1
ATOM 586 N N . LEU A 1 81 ? 8.701 3.988 -1.203 1.00 92.25 81 LEU A N 1
ATOM 587 C CA . LEU A 1 81 ? 9.166 4.662 -2.409 1.00 92.25 81 LEU A CA 1
ATOM 588 C C . LEU A 1 81 ? 8.759 3.823 -3.618 1.00 92.25 81 LEU A C 1
ATOM 590 O O . LEU A 1 81 ? 9.015 2.618 -3.633 1.00 92.25 81 LEU A O 1
ATOM 594 N N . ALA A 1 82 ? 8.124 4.445 -4.604 1.00 91.31 82 ALA A N 1
ATOM 595 C CA . ALA A 1 82 ? 7.642 3.780 -5.805 1.00 91.31 82 ALA A CA 1
ATOM 596 C C . ALA A 1 82 ? 7.985 4.582 -7.061 1.00 91.31 82 ALA A C 1
ATOM 598 O O . ALA A 1 82 ? 7.820 5.801 -7.096 1.00 91.31 82 ALA A O 1
ATOM 599 N N . ASP A 1 83 ? 8.397 3.884 -8.115 1.00 88.94 83 ASP A N 1
ATOM 600 C CA . ASP A 1 83 ? 8.719 4.505 -9.407 1.00 88.94 83 ASP A CA 1
ATOM 601 C C . ASP A 1 83 ? 7.458 4.847 -10.207 1.00 88.94 83 ASP A C 1
ATOM 603 O O . ASP A 1 83 ? 7.453 5.723 -11.070 1.00 88.94 83 ASP A O 1
ATOM 607 N N . ARG A 1 84 ? 6.368 4.118 -9.949 1.00 86.62 84 ARG A N 1
ATOM 608 C CA . ARG A 1 84 ? 5.076 4.284 -10.617 1.00 86.62 84 ARG A CA 1
ATOM 609 C C . ARG A 1 84 ? 3.953 4.100 -9.621 1.00 86.62 84 ARG A C 1
ATOM 611 O O . ARG A 1 84 ? 4.002 3.186 -8.800 1.00 86.62 84 ARG A O 1
ATOM 618 N N . VAL A 1 85 ? 2.933 4.940 -9.751 1.00 89.12 85 VAL A N 1
ATOM 619 C CA . VAL A 1 85 ? 1.685 4.852 -8.999 1.00 89.12 85 VAL A CA 1
ATOM 620 C C . VAL A 1 85 ? 0.528 5.046 -9.969 1.00 89.12 85 VAL A C 1
ATOM 622 O O . VAL A 1 85 ? 0.466 6.047 -10.680 1.00 89.12 85 VAL A O 1
ATOM 625 N N . ILE A 1 86 ? -0.382 4.078 -10.002 1.00 90.25 86 ILE A N 1
ATOM 626 C CA . ILE A 1 86 ? -1.597 4.103 -10.815 1.00 90.25 86 ILE A CA 1
ATOM 627 C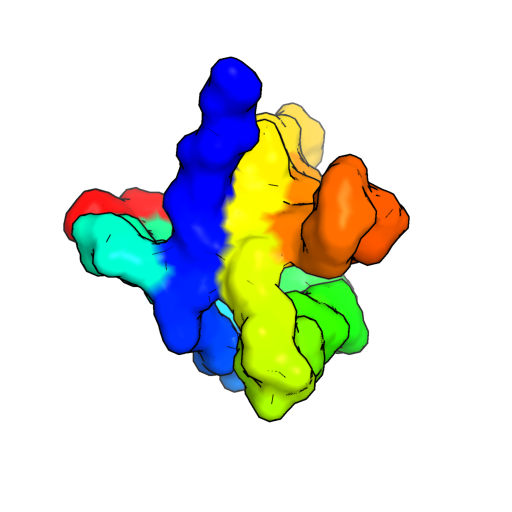 C . ILE A 1 86 ? -2.769 3.898 -9.864 1.00 90.25 86 ILE A C 1
ATOM 629 O O . ILE A 1 86 ? -2.816 2.893 -9.159 1.00 90.25 86 ILE A O 1
ATOM 633 N N . ALA A 1 87 ? -3.705 4.841 -9.839 1.00 88.25 87 ALA A N 1
ATOM 634 C CA . ALA A 1 87 ? -4.929 4.727 -9.056 1.00 88.25 87 ALA A CA 1
ATOM 635 C C . ALA A 1 87 ? -6.123 4.533 -9.992 1.00 88.25 87 ALA A C 1
ATOM 637 O O . ALA A 1 87 ? -6.259 5.255 -10.981 1.00 88.25 87 ALA A O 1
ATOM 638 N N . SER A 1 88 ? -6.984 3.578 -9.655 1.00 85.75 88 SER A N 1
ATOM 639 C CA . SER A 1 88 ? -8.314 3.432 -10.240 1.00 85.75 88 SER A CA 1
ATOM 640 C C . SER A 1 88 ? -9.348 3.497 -9.131 1.00 85.75 88 SER A C 1
ATOM 642 O O . SER A 1 88 ? -9.152 2.903 -8.068 1.00 85.75 88 SER A O 1
ATOM 644 N N . LEU A 1 89 ? -10.435 4.212 -9.414 1.00 68.81 89 LEU A N 1
ATOM 645 C CA . LEU A 1 89 ? -11.696 4.076 -8.690 1.00 68.81 89 LEU A CA 1
ATOM 646 C C . LEU A 1 89 ? -12.393 2.773 -9.093 1.00 68.81 89 LEU A C 1
ATOM 648 O O . LEU A 1 89 ? -12.093 2.283 -10.212 1.00 68.81 89 LEU A O 1
#

Organism: Streptomyces kasugaensis (NCBI:txid1946)

Foldseek 3Di:
DPPAFWWPAWADDPQQDWIWTATPVRKIKIFRFPDRVLSVVSRVCVVVVWTWGWPDWDDDPQKIWIKIFTDDVRPDIGITITNDMDIDD